Protein AF-A0A257JXT1-F1 (afdb_monomer)

Mean predicted aligned error: 10.23 Å

Foldseek 3Di:
DVVVVVLVLLVVLPPPVDDDDPPPLPADDPVLLVVLLVLVVVLCPDPLNVVLVVLVVVLVQQQLDPDDDSLLSPLVSLLVVCVVCVVVGNDPDSVSNSVSSVVSNVSVVVSCVVSVSSVVSVVSHDPVSVCVSVVVDPPPDPPPD

Secondary structure (DSSP, 8-state):
-HHHHHHHHHHHHHGGGS--------PPPHHHHHHHHHHHHHHHHSHHHHHHHHHHHHHHHHHT-SS--GGGSSHHHHHHHHHHHGGGSS-S-HHHHHHHHHHHHHHHHHHHHHTHHHHHHHHHS-HHHHHHHHHSS--------

Nearest PDB structures (foldseek):
  7o3x-assembly1_E  TM=2.303E-01  e=1.070E+00  Synechocystis sp. PCC 6803 substr. Kazusa
  8fih-assembly1_C  TM=3.559E-01  e=3.414E+00  synthetic construct

Structure (mmCIF, N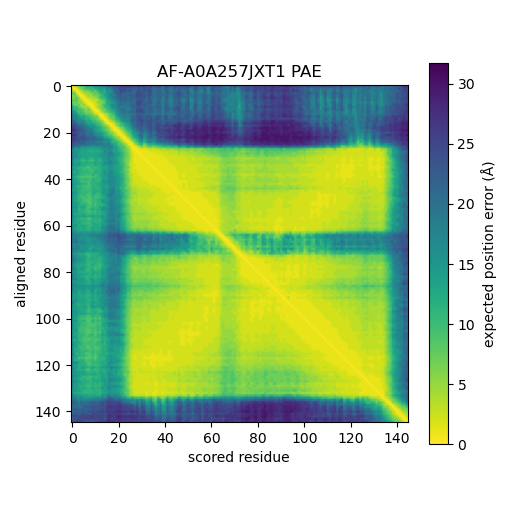/CA/C/O backbone):
data_AF-A0A257JXT1-F1
#
_entry.id   AF-A0A257JXT1-F1
#
loop_
_atom_site.group_PDB
_atom_site.id
_atom_site.type_symbol
_atom_site.label_atom_id
_atom_site.label_alt_id
_atom_site.label_comp_id
_atom_site.label_asym_id
_atom_site.label_entity_id
_atom_site.label_seq_id
_atom_site.pdbx_PDB_ins_code
_atom_site.Cartn_x
_atom_site.Cartn_y
_atom_site.Cartn_z
_atom_site.occupancy
_atom_site.B_iso_or_equiv
_atom_site.auth_seq_id
_atom_site.auth_comp_id
_atom_site.auth_asym_id
_atom_site.auth_atom_id
_atom_site.pdbx_PDB_model_num
ATOM 1 N N . MET A 1 1 ? -6.592 12.986 0.127 1.00 35.59 1 MET A N 1
ATOM 2 C CA . MET A 1 1 ? -7.251 11.943 -0.698 1.00 35.59 1 MET A CA 1
ATOM 3 C C . MET A 1 1 ? -6.285 10.981 -1.404 1.00 35.59 1 MET A C 1
ATOM 5 O O . MET A 1 1 ? -6.548 9.790 -1.364 1.00 35.59 1 MET A O 1
ATOM 9 N N . ARG A 1 2 ? -5.152 11.411 -1.991 1.00 27.39 2 ARG A N 1
ATOM 10 C CA . ARG A 1 2 ? -4.263 10.518 -2.783 1.00 27.39 2 ARG A CA 1
ATOM 11 C C . ARG A 1 2 ? -3.594 9.347 -2.031 1.00 27.39 2 ARG A C 1
ATOM 13 O O . ARG A 1 2 ? -3.397 8.301 -2.633 1.00 27.39 2 ARG A O 1
ATOM 20 N N . ARG A 1 3 ? -3.298 9.472 -0.729 1.00 33.19 3 ARG A N 1
ATOM 21 C CA . ARG A 1 3 ? -2.721 8.374 0.089 1.00 33.19 3 ARG A CA 1
ATOM 22 C C . ARG A 1 3 ? -3.720 7.247 0.395 1.00 33.19 3 ARG A C 1
ATOM 24 O O . ARG A 1 3 ? -3.324 6.102 0.561 1.00 33.19 3 ARG A O 1
ATOM 31 N N . PHE A 1 4 ? -5.012 7.575 0.400 1.00 37.62 4 PHE A N 1
ATOM 32 C CA . PHE A 1 4 ? -6.101 6.646 0.707 1.00 37.62 4 PHE A CA 1
ATOM 33 C C . PHE A 1 4 ? -6.284 5.603 -0.403 1.00 37.62 4 PHE A C 1
ATOM 35 O O . PHE A 1 4 ? -6.482 4.429 -0.127 1.00 37.62 4 PHE A O 1
ATOM 42 N N . ILE A 1 5 ? -6.132 6.029 -1.661 1.00 37.47 5 ILE A N 1
ATOM 43 C CA . ILE A 1 5 ? -6.331 5.193 -2.853 1.00 37.47 5 ILE A CA 1
ATOM 44 C C . ILE A 1 5 ? -5.215 4.145 -2.994 1.00 37.47 5 ILE A C 1
ATOM 46 O O . ILE A 1 5 ? -5.494 2.998 -3.317 1.00 37.47 5 ILE A O 1
ATOM 50 N N . LEU A 1 6 ? -3.965 4.495 -2.671 1.00 38.25 6 LEU A N 1
ATOM 51 C CA . LEU A 1 6 ? -2.843 3.543 -2.658 1.00 38.25 6 LEU A CA 1
ATOM 52 C C . LEU A 1 6 ? -2.977 2.486 -1.556 1.00 38.25 6 LEU A C 1
ATOM 54 O O . LEU A 1 6 ? -2.605 1.336 -1.767 1.00 38.25 6 LEU A O 1
ATOM 58 N N . PHE A 1 7 ? -3.513 2.863 -0.392 1.00 46.38 7 PHE A N 1
ATOM 59 C CA . PHE A 1 7 ? -3.786 1.916 0.686 1.00 46.38 7 PHE A CA 1
ATOM 60 C C . PHE A 1 7 ? -4.929 0.971 0.293 1.00 46.38 7 PHE A C 1
ATOM 62 O O . PHE A 1 7 ? -4.757 -0.237 0.376 1.00 46.38 7 PHE A O 1
ATOM 69 N N . PHE A 1 8 ? -6.038 1.503 -0.241 1.00 43.62 8 PHE A N 1
ATOM 70 C CA . PHE A 1 8 ? -7.223 0.736 -0.654 1.00 43.62 8 PHE A CA 1
ATOM 71 C C . PHE A 1 8 ? -6.984 -0.212 -1.842 1.00 43.62 8 PHE A C 1
ATOM 73 O O . PHE A 1 8 ? -7.518 -1.323 -1.850 1.00 43.62 8 PHE A O 1
ATOM 80 N N . LEU A 1 9 ? -6.189 0.204 -2.838 1.00 41.31 9 LEU A N 1
ATOM 81 C CA . LEU A 1 9 ? -5.886 -0.615 -4.020 1.00 41.31 9 LEU A CA 1
ATOM 82 C C . LEU A 1 9 ? -4.926 -1.768 -3.697 1.00 41.31 9 LEU A C 1
ATOM 84 O O . LEU A 1 9 ? -5.100 -2.861 -4.223 1.00 41.31 9 LEU A O 1
ATOM 88 N N . LEU A 1 10 ? -3.966 -1.571 -2.787 1.00 43.00 10 LEU A N 1
ATOM 89 C CA . LEU A 1 10 ? -3.093 -2.657 -2.321 1.00 43.00 10 LEU A CA 1
ATOM 90 C C . LEU A 1 10 ? -3.790 -3.574 -1.297 1.00 43.00 10 LEU A C 1
ATOM 92 O O . LEU A 1 10 ? -3.429 -4.743 -1.193 1.00 43.00 10 LEU A O 1
ATOM 96 N N . PHE A 1 11 ? -4.807 -3.078 -0.580 1.00 44.56 11 PHE A N 1
ATOM 97 C CA . PHE A 1 11 ? -5.585 -3.873 0.377 1.00 44.56 11 PHE A CA 1
ATOM 98 C C . PHE A 1 11 ? -6.525 -4.878 -0.295 1.00 44.56 11 PHE A C 1
ATOM 100 O O . PHE A 1 11 ? -6.526 -6.057 0.055 1.00 44.56 11 PHE A O 1
ATOM 107 N N . ASN A 1 12 ? -7.298 -4.441 -1.295 1.00 39.91 12 ASN A N 1
ATOM 108 C CA . ASN A 1 12 ? -8.283 -5.315 -1.946 1.00 39.91 12 ASN A CA 1
ATOM 109 C C . ASN A 1 12 ? -7.638 -6.469 -2.735 1.00 39.91 12 ASN A C 1
ATOM 111 O O . ASN A 1 12 ? -8.247 -7.523 -2.891 1.00 39.91 12 ASN A O 1
ATOM 115 N N . GLY A 1 13 ? -6.395 -6.309 -3.198 1.00 40.31 13 GLY A N 1
ATOM 116 C CA . GLY A 1 13 ? -5.678 -7.362 -3.921 1.00 40.31 13 GLY A CA 1
ATOM 117 C C . GLY A 1 13 ? -5.090 -8.478 -3.050 1.00 40.31 13 GLY A C 1
ATOM 118 O O . GLY A 1 13 ? -4.825 -9.559 -3.561 1.00 40.31 13 GLY A O 1
ATOM 119 N N . ILE A 1 14 ? -4.862 -8.237 -1.752 1.00 42.25 14 ILE A N 1
ATOM 120 C CA . ILE A 1 14 ? -4.216 -9.212 -0.848 1.00 42.25 14 ILE A CA 1
ATOM 121 C C . ILE A 1 14 ? -5.246 -9.905 0.061 1.00 42.25 14 ILE A C 1
ATOM 123 O O . ILE A 1 14 ? -5.060 -11.063 0.425 1.00 42.25 14 ILE A O 1
ATOM 127 N N . VAL A 1 15 ? -6.359 -9.241 0.389 1.00 41.41 15 VAL A N 1
ATOM 128 C CA . VAL A 1 15 ? -7.409 -9.790 1.274 1.00 41.41 15 VAL A CA 1
ATOM 129 C C . VAL A 1 15 ? -8.387 -10.728 0.532 1.00 41.41 15 VAL A C 1
ATOM 131 O O . VAL A 1 15 ? -9.165 -11.441 1.156 1.00 41.41 15 VAL A O 1
ATOM 134 N N . THR A 1 16 ? -8.322 -10.815 -0.799 1.00 37.38 16 THR A N 1
ATOM 135 C CA . THR A 1 16 ? -9.309 -11.526 -1.639 1.00 37.38 16 THR A CA 1
ATOM 136 C C . THR A 1 16 ? -9.176 -13.053 -1.714 1.00 37.38 16 THR A C 1
ATOM 138 O O . THR A 1 16 ? -10.015 -13.686 -2.346 1.00 37.38 16 THR A O 1
ATOM 141 N N . ASN A 1 17 ? -8.203 -13.678 -1.039 1.00 34.91 17 ASN A N 1
ATOM 142 C CA . ASN A 1 17 ? -8.114 -15.150 -0.967 1.00 34.91 17 ASN A CA 1
ATOM 143 C C . ASN A 1 17 ? -8.823 -15.776 0.248 1.00 34.91 17 ASN A C 1
ATOM 145 O O . ASN A 1 17 ? -8.797 -16.995 0.407 1.00 34.91 17 ASN A O 1
ATOM 149 N N . ALA A 1 18 ? -9.484 -14.980 1.090 1.00 37.97 18 ALA A N 1
ATOM 150 C CA . ALA A 1 18 ? -10.404 -15.498 2.095 1.00 37.97 18 ALA A CA 1
ATOM 151 C C . ALA A 1 18 ? -11.836 -15.321 1.580 1.00 37.97 18 ALA A C 1
ATOM 153 O O . ALA A 1 18 ? -12.363 -14.211 1.540 1.00 37.97 18 ALA A O 1
ATOM 154 N N . GLN A 1 19 ? -12.447 -16.422 1.143 1.00 33.53 19 GLN A N 1
ATOM 155 C CA . GLN A 1 19 ? -13.872 -16.498 0.829 1.00 33.53 19 GLN A CA 1
ATOM 156 C C . GLN A 1 19 ? -14.671 -15.830 1.966 1.00 33.53 19 GLN A C 1
ATOM 158 O O . GLN A 1 19 ? -14.492 -16.226 3.121 1.00 33.53 19 GLN A O 1
ATOM 163 N N . PRO A 1 20 ? -15.524 -14.827 1.694 1.00 38.94 20 PRO A N 1
ATOM 164 C CA . PRO A 1 20 ? -16.306 -14.200 2.744 1.00 38.94 20 PRO A CA 1
ATOM 165 C C . PRO A 1 20 ? -17.353 -15.209 3.214 1.00 38.94 20 PRO A C 1
ATOM 167 O O . PRO A 1 20 ? -18.362 -15.441 2.549 1.00 38.94 20 PRO A O 1
ATOM 170 N N . THR A 1 21 ? -17.123 -15.839 4.364 1.00 42.28 21 THR A N 1
ATOM 171 C CA . THR A 1 21 ? -18.240 -16.355 5.154 1.00 42.28 21 THR A CA 1
ATOM 172 C C . THR A 1 21 ? -19.154 -15.171 5.469 1.00 42.28 21 THR A C 1
ATOM 174 O O . THR A 1 21 ? -18.636 -14.112 5.830 1.00 42.28 21 THR A O 1
ATOM 177 N N . PRO A 1 22 ? -20.486 -15.305 5.345 1.00 38.81 22 PRO A N 1
ATOM 178 C CA . PRO A 1 22 ? -21.429 -14.253 5.695 1.00 38.81 22 PRO A CA 1
ATOM 179 C C . PRO A 1 22 ? -21.496 -14.139 7.223 1.00 38.81 22 PRO A C 1
ATOM 181 O O . PRO A 1 22 ? -22.475 -14.507 7.859 1.00 38.81 22 PRO A O 1
ATOM 184 N N . GLN A 1 23 ? -20.410 -13.682 7.836 1.00 42.69 23 GLN A N 1
ATOM 185 C CA . GLN A 1 23 ? -20.466 -13.051 9.137 1.00 42.69 23 GLN A CA 1
ATOM 186 C C . GLN A 1 23 ? -20.941 -11.641 8.845 1.00 42.69 23 GLN A C 1
ATOM 188 O O . GLN A 1 23 ? -20.208 -10.851 8.252 1.00 42.69 23 GLN A O 1
ATOM 193 N N . GLU A 1 24 ? -22.203 -11.371 9.180 1.00 42.50 24 GLU A N 1
ATOM 194 C CA . GLU A 1 24 ? -22.715 -10.014 9.329 1.00 42.50 24 GLU A CA 1
ATOM 195 C C . GLU A 1 24 ? -21.605 -9.191 9.979 1.00 42.50 24 GLU A C 1
ATOM 197 O O . GLU A 1 24 ? -21.194 -9.489 11.102 1.00 42.50 24 GLU A O 1
ATOM 202 N N . ALA A 1 25 ? -21.029 -8.252 9.225 1.00 47.50 25 ALA A N 1
ATOM 203 C CA . ALA A 1 25 ? -19.966 -7.397 9.713 1.00 47.50 25 ALA A CA 1
ATOM 204 C C . ALA A 1 25 ? -20.538 -6.620 10.900 1.00 47.50 25 ALA A C 1
ATOM 206 O O . ALA A 1 25 ? -21.226 -5.614 10.727 1.00 47.50 25 ALA A O 1
ATOM 207 N N . GLN A 1 26 ? -20.339 -7.143 12.109 1.00 57.28 26 GLN A N 1
ATOM 208 C CA . GLN A 1 26 ? -20.697 -6.448 13.327 1.00 57.28 26 GLN A CA 1
ATOM 209 C C . GLN A 1 26 ? -19.813 -5.214 13.351 1.00 57.28 26 GLN A C 1
ATOM 211 O O . GLN A 1 26 ? -18.592 -5.310 13.489 1.00 57.28 26 GLN A O 1
ATOM 216 N N . ALA A 1 27 ? -20.445 -4.065 13.112 1.00 73.94 27 ALA A N 1
ATOM 217 C CA . ALA A 1 27 ? -19.790 -2.777 13.176 1.00 73.94 27 ALA A CA 1
ATOM 218 C C . ALA A 1 27 ? -18.982 -2.708 14.475 1.00 73.94 27 ALA A C 1
ATOM 220 O O . ALA A 1 27 ? -19.486 -3.071 15.538 1.00 73.94 27 ALA A O 1
ATOM 221 N N . LEU A 1 28 ? -17.735 -2.246 14.370 1.00 84.12 28 LEU A N 1
ATOM 222 C CA . LEU A 1 28 ? -16.848 -2.128 15.523 1.00 84.12 28 LEU A CA 1
ATOM 223 C C . LEU A 1 28 ? -17.543 -1.369 16.660 1.00 84.12 28 LEU A C 1
ATOM 225 O O . LEU A 1 28 ? 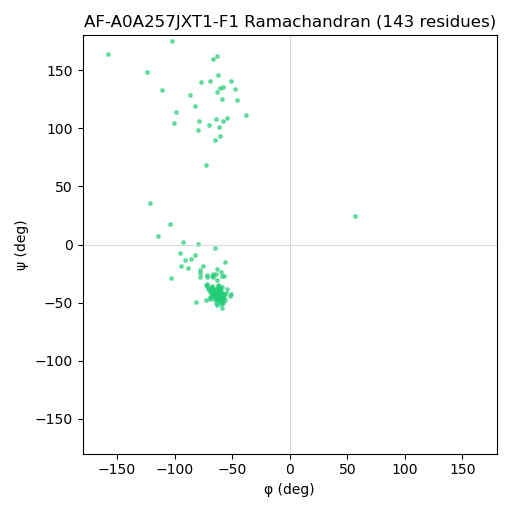-18.226 -0.367 16.432 1.00 84.12 28 LEU A O 1
ATOM 229 N N . THR A 1 29 ? -17.327 -1.807 17.891 1.00 92.00 29 THR A N 1
ATOM 230 C CA . THR A 1 29 ? -17.703 -1.042 19.080 1.00 92.00 29 THR A CA 1
ATOM 231 C C . THR A 1 29 ? -16.922 0.274 19.145 1.00 92.00 29 THR A C 1
ATOM 233 O O . THR A 1 29 ? -15.869 0.432 18.524 1.00 92.00 29 THR A O 1
ATOM 236 N N . THR A 1 30 ? -17.391 1.236 19.945 1.00 88.88 30 THR A N 1
ATOM 237 C CA . THR A 1 30 ? -16.666 2.503 20.159 1.00 88.88 30 THR A CA 1
ATOM 238 C C . THR A 1 30 ? -15.235 2.268 20.654 1.00 88.88 30 THR A C 1
ATOM 240 O O . THR A 1 30 ? -14.305 2.897 20.156 1.00 88.88 30 THR A O 1
ATOM 243 N N . ALA A 1 31 ? -15.046 1.313 21.571 1.00 92.69 31 ALA A N 1
ATOM 244 C CA . ALA A 1 31 ? -13.727 0.954 22.087 1.00 92.69 31 ALA A CA 1
ATOM 245 C C . ALA A 1 31 ? -12.810 0.383 20.991 1.00 92.69 31 ALA A C 1
ATOM 247 O O . ALA A 1 31 ? -11.638 0.744 20.918 1.00 92.69 31 ALA A O 1
ATOM 248 N N . GLU A 1 32 ? -13.341 -0.459 20.101 1.00 93.06 32 GLU A N 1
ATOM 249 C CA . GLU A 1 32 ? -12.591 -0.990 18.958 1.00 93.06 32 GLU A CA 1
ATOM 250 C C . GLU A 1 32 ? -12.246 0.093 17.930 1.00 93.06 32 GLU A C 1
ATOM 252 O O . GLU A 1 32 ? -11.146 0.084 17.380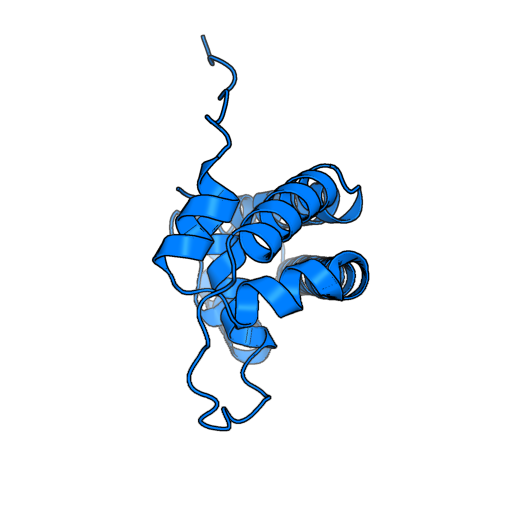 1.00 93.06 32 GLU A O 1
ATOM 257 N N . VAL A 1 33 ? -13.138 1.061 17.697 1.00 90.12 33 VAL A N 1
ATOM 258 C CA . VAL A 1 33 ? -12.851 2.223 16.841 1.00 90.12 33 VAL A CA 1
ATOM 259 C C . VAL A 1 33 ? -11.724 3.073 17.433 1.00 90.12 33 VAL A C 1
ATOM 261 O O . VAL A 1 33 ? -10.823 3.496 16.702 1.00 90.12 33 VAL A O 1
ATOM 264 N N . ASP A 1 34 ? -11.733 3.320 18.742 1.00 90.94 34 ASP A N 1
ATOM 265 C CA . ASP A 1 34 ? -10.673 4.086 19.401 1.00 90.94 34 ASP A CA 1
ATOM 266 C C . ASP A 1 34 ? -9.343 3.316 19.417 1.00 90.94 34 ASP A C 1
ATOM 268 O O . ASP A 1 34 ? -8.300 3.893 19.093 1.00 90.94 34 ASP A O 1
ATOM 272 N N . ARG A 1 35 ? -9.375 1.998 19.654 1.00 93.31 35 ARG A N 1
ATOM 273 C CA . ARG A 1 35 ? -8.196 1.126 19.538 1.00 93.31 35 ARG A CA 1
ATOM 274 C C . ARG A 1 35 ? -7.627 1.125 18.120 1.00 93.31 35 ARG A C 1
ATOM 276 O O . ARG A 1 35 ? -6.428 1.335 17.947 1.00 93.31 35 ARG A O 1
ATOM 283 N N . ALA A 1 36 ? -8.470 0.964 17.101 1.00 90.19 36 ALA A N 1
ATOM 284 C CA . ALA A 1 36 ? -8.054 1.022 15.702 1.00 90.19 36 ALA A CA 1
ATOM 285 C C . ALA A 1 36 ? -7.474 2.399 15.333 1.00 90.19 36 ALA A C 1
ATOM 287 O O . ALA A 1 36 ? -6.508 2.478 14.578 1.00 90.19 36 ALA A O 1
ATOM 288 N N . THR A 1 37 ? -8.012 3.485 15.897 1.00 89.94 37 THR A N 1
ATOM 289 C CA . THR A 1 37 ? -7.483 4.848 15.710 1.00 89.94 37 THR A CA 1
ATOM 290 C C . THR A 1 37 ? -6.078 4.998 16.304 1.00 89.94 37 THR A C 1
ATOM 292 O O . THR A 1 37 ? -5.199 5.604 15.679 1.00 89.94 37 THR A O 1
ATOM 295 N N . GLN A 1 38 ? -5.846 4.445 17.498 1.00 92.56 38 GLN A N 1
ATOM 296 C CA . GLN A 1 38 ? -4.524 4.431 18.124 1.00 92.56 38 GLN A CA 1
ATOM 297 C C . GLN A 1 38 ? -3.533 3.620 17.283 1.00 92.56 38 GLN A C 1
ATOM 299 O O . GLN A 1 38 ? -2.491 4.145 16.892 1.00 92.56 38 GLN A O 1
ATOM 304 N N . LEU A 1 39 ? -3.893 2.382 16.939 1.00 90.88 39 LEU A N 1
ATOM 305 C CA . LEU A 1 39 ? -3.058 1.494 16.132 1.00 90.88 39 LEU A CA 1
ATOM 306 C C . LEU A 1 39 ? -2.738 2.089 14.758 1.00 90.88 39 LEU A C 1
ATOM 308 O O . LEU A 1 39 ? -1.619 1.962 14.278 1.00 90.88 39 LEU A O 1
ATOM 312 N N . TYR A 1 40 ? -3.680 2.802 14.138 1.00 89.25 40 TYR A N 1
ATOM 313 C CA . TYR A 1 40 ? -3.416 3.523 12.895 1.00 89.25 40 TYR A CA 1
ATOM 314 C C . TYR A 1 40 ? -2.340 4.603 13.073 1.00 89.25 40 TYR A C 1
ATOM 316 O O . TYR A 1 40 ? -1.492 4.796 12.203 1.00 89.25 40 TYR A O 1
ATOM 324 N N . SER A 1 41 ? -2.343 5.312 14.205 1.00 87.81 41 SER A N 1
ATOM 325 C CA . SER A 1 41 ? -1.316 6.316 14.495 1.00 87.81 41 SER A CA 1
ATOM 326 C C . SER A 1 41 ? 0.066 5.703 14.704 1.00 87.81 41 SER A C 1
ATOM 328 O O . SER A 1 41 ? 1.040 6.294 14.239 1.00 87.81 41 SER A O 1
ATOM 330 N N . GLU A 1 42 ? 0.136 4.544 15.359 1.00 90.50 42 GLU A N 1
ATOM 331 C CA . GLU A 1 42 ? 1.365 3.759 15.543 1.00 90.50 42 GLU A CA 1
ATOM 332 C C . GLU A 1 42 ? 1.864 3.186 14.206 1.00 90.50 42 GLU A C 1
ATOM 334 O O . GLU A 1 42 ? 3.045 3.299 13.872 1.00 90.50 42 GLU A O 1
ATOM 339 N N . LEU A 1 43 ? 0.952 2.673 13.375 1.00 89.44 43 LEU A N 1
ATOM 340 C CA . LEU A 1 43 ? 1.254 2.205 12.026 1.00 89.44 43 LEU A CA 1
ATOM 341 C C . LEU A 1 43 ? 1.911 3.317 11.204 1.00 89.44 43 LEU A C 1
ATOM 343 O O . LEU A 1 43 ? 2.956 3.092 10.599 1.00 89.44 43 LEU A O 1
ATOM 347 N N . LEU A 1 44 ? 1.344 4.528 11.213 1.00 85.94 44 LEU A N 1
ATOM 348 C CA . LEU A 1 44 ? 1.861 5.656 10.432 1.00 85.94 44 LEU A CA 1
ATOM 349 C C . LEU A 1 44 ? 3.233 6.152 10.911 1.00 85.94 44 LEU A C 1
ATOM 351 O O . LEU A 1 44 ? 3.979 6.726 10.116 1.00 85.94 44 LEU A O 1
ATOM 355 N N . SER A 1 45 ? 3.564 5.983 12.194 1.00 87.00 45 SER A N 1
ATOM 356 C CA . SER A 1 45 ? 4.886 6.337 12.723 1.00 87.00 45 SER A CA 1
ATOM 357 C C . SER A 1 45 ? 5.919 5.224 12.547 1.00 87.00 45 SER A C 1
ATOM 359 O O . SER A 1 45 ? 7.111 5.494 12.699 1.00 87.00 45 SER A O 1
ATOM 361 N N . SER A 1 46 ? 5.497 4.006 12.194 1.00 88.69 46 SER A N 1
ATOM 362 C CA . SER A 1 46 ? 6.406 2.884 11.969 1.00 88.69 46 SER A CA 1
ATOM 363 C C . SER A 1 46 ? 7.376 3.145 10.814 1.00 88.69 46 SER A C 1
ATOM 365 O O . SER A 1 46 ? 7.044 3.759 9.792 1.00 88.69 46 SER A O 1
ATOM 367 N N . ARG A 1 47 ? 8.593 2.613 10.955 1.00 93.69 47 ARG A N 1
ATOM 368 C CA . ARG A 1 47 ? 9.615 2.650 9.904 1.00 93.69 47 ARG A CA 1
ATOM 369 C C . ARG A 1 47 ? 9.114 1.989 8.617 1.00 93.69 47 ARG A C 1
ATOM 371 O O . ARG A 1 47 ? 9.265 2.564 7.543 1.00 93.69 47 ARG A O 1
ATOM 378 N N . THR A 1 48 ? 8.458 0.836 8.734 1.00 90.38 48 THR A N 1
ATOM 379 C CA . THR A 1 48 ? 7.902 0.089 7.600 1.00 90.38 48 THR A CA 1
ATOM 380 C C . THR A 1 48 ? 6.879 0.916 6.822 1.00 90.38 48 THR A C 1
ATOM 382 O O . THR A 1 48 ? 6.899 0.913 5.591 1.00 90.38 48 THR A O 1
ATOM 385 N N . SER A 1 49 ? 6.024 1.694 7.501 1.00 87.06 49 SER A N 1
ATOM 386 C CA . SER A 1 49 ? 5.078 2.589 6.819 1.00 87.06 49 SER A CA 1
ATOM 387 C C . SER A 1 49 ? 5.789 3.705 6.057 1.00 87.06 49 SER A C 1
ATOM 389 O O . SER A 1 49 ? 5.411 4.009 4.928 1.00 87.06 49 SER A O 1
ATOM 391 N N . GLN A 1 50 ? 6.832 4.303 6.637 1.00 88.19 50 GLN A N 1
ATOM 392 C CA . GLN A 1 50 ? 7.601 5.366 5.983 1.00 88.19 50 GLN A CA 1
ATOM 393 C C . GLN A 1 50 ? 8.361 4.849 4.753 1.00 88.19 50 GLN A C 1
ATOM 395 O O . GLN A 1 50 ? 8.360 5.494 3.702 1.00 88.19 50 GLN A O 1
ATOM 400 N N . GLU A 1 51 ? 8.975 3.668 4.857 1.00 90.94 51 GLU A N 1
ATOM 401 C CA . GLU A 1 51 ? 9.662 3.010 3.742 1.00 90.94 51 GLU A CA 1
ATOM 402 C C . GLU A 1 51 ? 8.675 2.624 2.632 1.00 90.94 51 GLU A C 1
ATOM 404 O O . GLU A 1 51 ? 8.926 2.908 1.457 1.00 90.94 51 GLU A O 1
ATOM 409 N N . LYS A 1 52 ? 7.509 2.070 2.993 1.00 85.88 52 LYS A N 1
ATOM 410 C CA . LYS A 1 52 ? 6.428 1.762 2.045 1.00 85.88 52 LYS A CA 1
ATOM 411 C C . LYS A 1 52 ? 5.938 3.016 1.319 1.00 85.88 52 LYS A C 1
ATOM 413 O O . LYS A 1 52 ? 5.736 2.976 0.102 1.00 85.88 52 LYS A O 1
ATOM 418 N N . ASP A 1 53 ? 5.740 4.119 2.037 1.00 82.56 53 ASP A N 1
ATOM 419 C CA . ASP A 1 53 ? 5.313 5.394 1.455 1.00 82.56 53 ASP A CA 1
ATOM 420 C C . ASP A 1 53 ? 6.363 5.943 0.487 1.00 82.56 53 ASP A C 1
ATOM 422 O O . ASP A 1 53 ? 6.014 6.366 -0.617 1.00 82.56 53 ASP A O 1
ATOM 426 N N . LYS A 1 54 ? 7.650 5.876 0.848 1.00 85.94 54 LYS A N 1
ATOM 427 C CA . LYS A 1 54 ? 8.753 6.267 -0.038 1.00 85.94 54 LYS A CA 1
ATOM 428 C C . LYS A 1 54 ? 8.766 5.426 -1.317 1.00 85.94 54 LYS A C 1
ATOM 430 O O . LYS A 1 54 ? 8.758 5.998 -2.405 1.00 85.94 54 LYS A O 1
ATOM 435 N N . ALA A 1 55 ? 8.716 4.098 -1.196 1.00 85.81 55 ALA A N 1
ATOM 436 C CA . ALA A 1 55 ? 8.688 3.188 -2.341 1.00 85.81 55 ALA A CA 1
ATOM 437 C C . ALA A 1 55 ? 7.451 3.422 -3.228 1.00 85.81 55 ALA A C 1
ATOM 439 O O . ALA A 1 55 ? 7.544 3.414 -4.453 1.00 85.81 55 ALA A O 1
ATOM 440 N N . GLY A 1 56 ? 6.289 3.683 -2.620 1.00 83.94 56 GLY A N 1
ATOM 441 C CA . GLY A 1 56 ? 5.052 3.972 -3.346 1.00 83.94 56 GLY A CA 1
ATOM 442 C C . GLY A 1 56 ? 5.112 5.299 -4.102 1.00 83.94 56 GLY A C 1
ATOM 443 O O . GLY A 1 56 ? 4.693 5.373 -5.255 1.00 83.94 56 GLY A O 1
ATOM 444 N N . MET A 1 57 ? 5.668 6.346 -3.485 1.00 83.44 57 MET A N 1
ATOM 445 C CA . MET A 1 57 ? 5.886 7.637 -4.148 1.00 83.44 57 MET A CA 1
ATOM 446 C C . MET A 1 57 ? 6.911 7.549 -5.270 1.00 83.44 57 MET A C 1
ATOM 448 O O . MET A 1 57 ? 6.703 8.165 -6.317 1.00 83.44 57 MET A O 1
ATOM 452 N N . GLU A 1 58 ? 7.979 6.772 -5.095 1.00 87.81 58 GLU A N 1
ATOM 453 C CA . GLU A 1 58 ? 8.925 6.516 -6.175 1.00 87.81 58 GLU A CA 1
ATOM 454 C C . GLU A 1 58 ? 8.228 5.812 -7.340 1.00 87.81 58 GLU A C 1
ATOM 456 O O . GLU A 1 58 ? 8.299 6.294 -8.469 1.00 87.81 58 GLU A O 1
ATOM 461 N N . LEU A 1 59 ? 7.467 4.751 -7.070 1.00 87.25 59 LEU A N 1
ATOM 462 C CA . LEU A 1 59 ? 6.739 4.011 -8.094 1.00 87.25 59 LEU A CA 1
ATOM 463 C C . LEU A 1 59 ? 5.737 4.900 -8.849 1.00 87.25 59 LEU A C 1
ATOM 465 O O . LEU A 1 59 ? 5.733 4.894 -10.078 1.00 87.25 59 LEU A O 1
ATOM 469 N N . LEU A 1 60 ? 4.963 5.744 -8.157 1.00 83.62 60 LEU A N 1
ATOM 470 C CA . LEU A 1 60 ? 4.082 6.723 -8.814 1.00 83.62 60 LEU A CA 1
ATOM 471 C C . LEU A 1 60 ? 4.849 7.746 -9.658 1.00 83.62 60 LEU A C 1
ATOM 473 O O . LEU A 1 60 ? 4.437 8.083 -10.769 1.00 83.62 60 LEU A O 1
ATOM 477 N N . THR A 1 61 ? 5.965 8.248 -9.135 1.00 86.06 61 THR A N 1
ATOM 478 C CA . THR A 1 61 ? 6.806 9.220 -9.840 1.00 86.06 61 THR A CA 1
ATOM 479 C C . THR A 1 61 ? 7.368 8.612 -11.120 1.00 86.06 61 THR A C 1
ATOM 481 O O . THR A 1 61 ? 7.394 9.272 -12.162 1.00 86.06 61 THR A O 1
ATOM 484 N N . ARG A 1 62 ? 7.788 7.344 -11.051 1.00 89.44 62 ARG A N 1
ATOM 485 C CA . ARG A 1 62 ? 8.333 6.586 -12.178 1.00 89.44 62 ARG A CA 1
ATOM 486 C C . ARG A 1 62 ? 7.268 6.204 -13.192 1.00 89.44 62 ARG A C 1
ATOM 488 O O . ARG A 1 62 ? 7.531 6.283 -14.386 1.00 89.44 62 ARG A O 1
ATOM 495 N N . LEU A 1 63 ? 6.055 5.889 -12.746 1.00 86.56 63 LEU A N 1
ATOM 496 C CA . LEU A 1 63 ? 4.922 5.664 -13.638 1.00 86.56 63 LEU A CA 1
ATOM 497 C C . LEU A 1 63 ? 4.609 6.885 -14.502 1.00 86.56 63 LEU A C 1
ATOM 499 O O . LEU A 1 63 ? 4.099 6.711 -15.601 1.00 86.56 63 LEU A O 1
ATOM 503 N N . ASN A 1 64 ? 4.930 8.101 -14.039 1.00 81.12 64 ASN A N 1
ATOM 504 C CA . ASN A 1 64 ? 4.688 9.349 -14.770 1.00 81.12 64 ASN A CA 1
ATOM 505 C C . ASN A 1 64 ? 3.205 9.557 -15.150 1.00 81.12 64 ASN A C 1
ATOM 507 O O . ASN A 1 64 ? 2.878 10.277 -16.092 1.00 81.12 64 ASN A O 1
ATOM 511 N N . ARG A 1 65 ? 2.283 8.931 -14.408 1.00 68.38 65 ARG A N 1
ATOM 512 C CA . ARG A 1 65 ? 0.834 9.035 -14.617 1.00 68.38 65 ARG A CA 1
ATOM 513 C C . ARG A 1 65 ? 0.149 9.511 -13.343 1.00 68.38 65 ARG A C 1
ATOM 515 O O . ARG A 1 65 ? 0.600 9.239 -12.234 1.00 68.38 65 ARG A O 1
ATOM 522 N N . LYS A 1 66 ? -0.954 10.247 -13.521 1.00 59.09 66 LYS A N 1
ATOM 523 C CA . LYS A 1 66 ? -1.828 10.678 -12.417 1.00 59.09 66 LYS A CA 1
ATOM 524 C C . LYS A 1 66 ? -2.703 9.534 -11.892 1.00 59.09 66 LYS A C 1
ATOM 526 O O . LYS A 1 66 ? -3.162 9.624 -10.755 1.00 59.09 66 LYS A O 1
ATOM 531 N N . ASP A 1 67 ? -2.852 8.477 -12.691 1.00 57.84 67 ASP A N 1
ATOM 532 C CA . ASP A 1 67 ? -3.679 7.315 -12.395 1.00 57.84 67 ASP A CA 1
ATOM 533 C C . ASP A 1 67 ? -2.802 6.093 -12.140 1.00 57.84 67 ASP A C 1
ATOM 535 O O . ASP A 1 67 ? -1.851 5.805 -12.872 1.00 57.84 67 ASP A O 1
ATOM 539 N N . VAL A 1 68 ? -3.137 5.392 -11.066 1.00 56.28 68 VAL A N 1
ATOM 540 C CA . VAL A 1 68 ? -2.468 4.177 -10.619 1.00 56.28 68 VAL A CA 1
ATOM 541 C C . VAL A 1 68 ? -3.031 3.004 -11.430 1.00 56.28 68 VAL A C 1
ATOM 543 O O . VAL A 1 68 ? -4.240 2.778 -11.356 1.00 56.28 68 VAL A O 1
ATOM 546 N N . PRO A 1 69 ? -2.221 2.259 -12.206 1.00 60.91 69 PRO A N 1
ATOM 547 C CA . PRO A 1 69 ? -2.721 1.102 -12.942 1.00 60.91 69 PRO A CA 1
ATOM 548 C C . PRO A 1 69 ? -3.298 0.057 -11.978 1.00 60.91 69 PRO A C 1
ATOM 550 O O . PRO A 1 69 ? -2.648 -0.300 -10.994 1.00 60.91 69 PRO A O 1
ATOM 553 N N . THR A 1 70 ? -4.476 -0.493 -12.288 1.00 58.72 70 THR A N 1
ATOM 554 C CA . THR A 1 70 ? -5.022 -1.683 -11.598 1.00 58.72 70 THR A CA 1
ATOM 555 C C . THR A 1 70 ? -4.062 -2.874 -11.683 1.00 58.72 70 THR A C 1
ATOM 557 O O . THR A 1 70 ? -3.990 -3.683 -10.760 1.00 58.72 70 THR A O 1
ATOM 560 N N . ALA A 1 71 ? -3.245 -2.900 -12.742 1.00 58.31 71 ALA A N 1
ATOM 561 C CA . ALA A 1 71 ? -2.181 -3.863 -12.993 1.00 58.31 71 ALA A CA 1
ATOM 562 C C . ALA A 1 71 ? -1.131 -3.961 -11.871 1.00 58.31 71 ALA A C 1
ATOM 564 O O . ALA A 1 71 ? -0.397 -4.932 -11.839 1.00 58.31 71 ALA A O 1
ATOM 565 N N . LEU A 1 72 ? -1.044 -3.022 -10.917 1.00 65.69 72 LEU A N 1
ATOM 566 C CA . LEU A 1 72 ? -0.073 -3.123 -9.812 1.00 65.69 72 LEU A CA 1
ATOM 567 C C . LEU A 1 72 ? -0.229 -4.374 -8.945 1.00 65.69 72 LEU A C 1
ATOM 569 O O . LEU A 1 72 ? 0.728 -4.787 -8.286 1.00 65.69 72 LEU A O 1
ATOM 573 N N . ILE A 1 73 ? -1.421 -4.964 -8.927 1.00 66.62 73 ILE A N 1
ATOM 574 C CA . ILE A 1 73 ? -1.724 -6.119 -8.087 1.00 66.62 73 ILE A CA 1
ATOM 575 C C . ILE A 1 73 ? -1.221 -7.403 -8.757 1.00 66.62 73 ILE A C 1
ATOM 577 O O . ILE A 1 73 ? -0.489 -8.170 -8.131 1.00 66.62 73 ILE A O 1
ATOM 581 N N . ASN A 1 74 ? -1.543 -7.612 -10.034 1.00 81.81 74 ASN A N 1
ATOM 582 C CA . ASN A 1 74 ? -1.172 -8.814 -10.777 1.00 81.81 74 ASN A CA 1
ATOM 583 C C . ASN A 1 74 ? 0.221 -8.667 -11.410 1.00 81.81 74 ASN A C 1
ATOM 585 O O . ASN A 1 74 ? 0.509 -7.692 -12.093 1.00 81.81 74 ASN A O 1
ATOM 589 N N . GLU A 1 75 ? 1.099 -9.642 -11.180 1.00 85.00 75 GLU A N 1
ATOM 590 C CA . GLU A 1 75 ? 2.483 -9.581 -11.660 1.00 85.00 75 GLU A CA 1
ATOM 591 C C . GLU A 1 75 ? 2.605 -9.621 -13.176 1.00 85.00 75 GLU A C 1
ATOM 593 O O . GLU 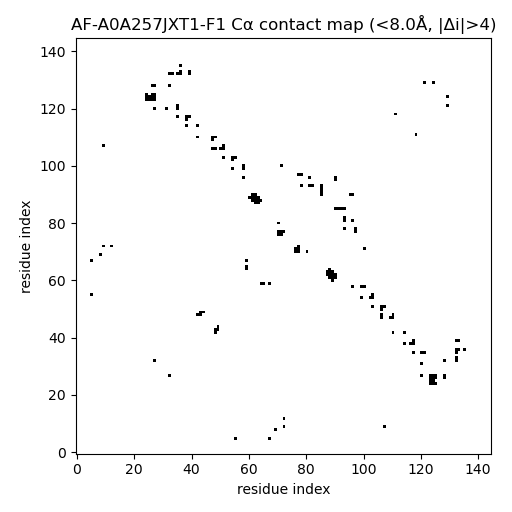A 1 75 ? 3.343 -8.817 -13.740 1.00 85.00 75 GLU A O 1
ATOM 598 N N . GLN A 1 76 ? 1.837 -10.490 -13.828 1.00 87.88 76 GLN A N 1
ATOM 599 C CA . GLN A 1 76 ? 1.856 -10.605 -15.277 1.00 87.88 76 GLN A CA 1
ATOM 600 C C . GLN A 1 76 ? 1.259 -9.360 -15.935 1.00 87.88 76 GLN A C 1
ATOM 602 O O . GLN A 1 76 ? 1.847 -8.807 -16.859 1.00 87.88 76 GLN A O 1
ATOM 607 N N . GLU A 1 77 ? 0.120 -8.872 -15.433 1.00 87.31 77 GLU A N 1
ATOM 608 C CA . GLU A 1 77 ? -0.503 -7.659 -15.976 1.00 87.31 77 GLU A CA 1
ATOM 609 C C . GLU A 1 77 ? 0.384 -6.429 -15.775 1.00 87.31 77 GLU A C 1
ATOM 611 O O . GLU A 1 77 ? 0.468 -5.584 -16.668 1.00 87.31 77 GLU A O 1
ATOM 616 N N . TRP A 1 78 ? 1.060 -6.323 -14.624 1.00 87.75 78 TRP A N 1
ATOM 617 C CA . TRP A 1 78 ? 2.057 -5.285 -14.377 1.00 87.75 78 TRP A CA 1
ATOM 618 C C . TRP A 1 78 ? 3.182 -5.351 -15.404 1.00 87.75 78 TRP A C 1
ATOM 620 O O . TRP A 1 78 ? 3.456 -4.351 -16.070 1.00 87.75 78 TRP A O 1
ATOM 630 N N . HIS A 1 79 ? 3.803 -6.523 -15.543 1.00 91.12 79 HIS A N 1
ATOM 631 C CA . HIS A 1 79 ? 4.935 -6.732 -16.434 1.00 91.12 79 HIS A CA 1
ATOM 632 C C . HIS A 1 79 ? 4.565 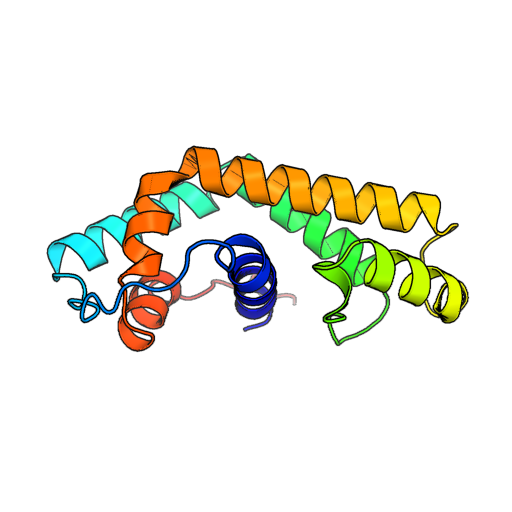-6.389 -17.883 1.00 91.12 79 HIS A C 1
ATOM 634 O O . HIS A 1 79 ? 5.227 -5.568 -18.523 1.00 91.12 79 HIS A O 1
ATOM 640 N N . ASP A 1 80 ? 3.445 -6.928 -18.374 1.00 91.06 80 ASP A N 1
ATOM 641 C CA . ASP A 1 80 ? 2.938 -6.674 -19.723 1.00 91.06 80 ASP A CA 1
ATOM 642 C C . ASP A 1 80 ? 2.609 -5.195 -19.940 1.00 91.06 80 ASP A C 1
ATOM 644 O O . ASP A 1 80 ? 2.875 -4.632 -21.008 1.00 91.06 80 ASP A O 1
ATOM 648 N N . TRP A 1 81 ? 2.015 -4.544 -18.935 1.00 90.25 81 TRP A N 1
ATOM 649 C CA . TRP A 1 81 ? 1.693 -3.127 -19.009 1.00 90.25 81 TRP A CA 1
ATOM 650 C C . TRP A 1 81 ? 2.962 -2.275 -19.077 1.00 90.25 81 TRP A C 1
ATOM 652 O O . TRP A 1 81 ? 3.048 -1.410 -19.951 1.00 90.25 81 TRP A O 1
ATOM 662 N N . VAL A 1 82 ? 3.958 -2.522 -18.220 1.00 90.94 82 VAL A N 1
ATOM 663 C CA . VAL A 1 82 ? 5.225 -1.776 -18.248 1.00 90.94 82 VAL A CA 1
ATOM 664 C C . VAL A 1 82 ? 5.950 -2.017 -19.567 1.00 90.94 82 VAL A C 1
ATOM 666 O O . VAL A 1 82 ? 6.391 -1.052 -20.184 1.00 90.94 82 VAL A O 1
ATOM 669 N N . ALA A 1 83 ? 6.017 -3.260 -20.051 1.00 93.25 83 ALA A N 1
ATOM 670 C CA . ALA A 1 83 ? 6.651 -3.586 -21.326 1.00 93.25 83 ALA A CA 1
ATOM 671 C C . ALA A 1 83 ? 6.030 -2.801 -22.495 1.00 93.25 83 ALA A C 1
ATOM 673 O O . ALA A 1 83 ? 6.749 -2.229 -23.314 1.00 93.25 83 ALA A O 1
ATOM 674 N N . LYS A 1 84 ? 4.695 -2.692 -22.530 1.00 91.88 84 LYS A N 1
ATOM 675 C CA . LYS A 1 84 ? 3.964 -1.922 -23.552 1.00 91.88 84 LYS A CA 1
ATOM 676 C C . LYS A 1 84 ? 4.112 -0.408 -23.404 1.00 91.88 84 LYS A C 1
ATOM 678 O O . LYS A 1 84 ? 3.993 0.303 -24.395 1.00 91.88 84 LYS A O 1
ATOM 683 N N . ASN A 1 85 ? 4.332 0.094 -22.189 1.00 90.75 85 ASN A N 1
ATOM 684 C CA . ASN A 1 85 ? 4.276 1.525 -21.880 1.00 90.75 85 ASN A CA 1
ATOM 685 C C . ASN A 1 85 ? 5.626 2.119 -21.463 1.00 90.75 85 ASN A C 1
ATOM 687 O O . ASN A 1 85 ? 5.657 3.288 -21.083 1.00 90.75 85 ASN A O 1
ATOM 691 N N . LEU A 1 86 ? 6.732 1.369 -21.546 1.00 91.75 86 LEU A N 1
ATOM 692 C CA . LEU A 1 86 ? 8.036 1.756 -20.993 1.00 91.75 86 LEU A CA 1
ATOM 693 C C . LEU A 1 86 ? 8.458 3.167 -21.432 1.00 91.75 86 LEU A C 1
ATOM 695 O O . LEU A 1 86 ? 8.847 3.976 -20.594 1.00 91.75 86 LEU A O 1
ATOM 699 N N . PHE A 1 87 ? 8.258 3.495 -22.713 1.00 91.56 87 PHE A N 1
ATOM 700 C CA . PHE A 1 87 ? 8.571 4.801 -23.312 1.00 91.56 87 PHE A CA 1
ATOM 701 C C . PHE A 1 87 ? 7.777 5.988 -22.730 1.00 91.56 87 PHE A C 1
ATOM 703 O O . PHE A 1 87 ? 8.186 7.136 -22.874 1.00 91.56 87 PHE A O 1
ATOM 710 N N . SER A 1 88 ? 6.632 5.728 -22.095 1.00 89.19 88 SER A N 1
ATOM 711 C CA . SER A 1 88 ? 5.777 6.735 -21.447 1.00 89.19 88 SER A CA 1
ATOM 712 C C . SER A 1 88 ? 6.044 6.878 -19.942 1.00 89.19 88 SER A C 1
ATOM 714 O O . SER A 1 88 ? 5.521 7.789 -19.291 1.00 89.19 88 SER A O 1
ATOM 716 N N . THR A 1 89 ? 6.882 5.996 -19.393 1.00 90.81 89 THR A N 1
ATOM 717 C CA . THR A 1 89 ? 7.298 5.981 -17.988 1.00 90.81 89 THR A CA 1
ATOM 718 C C . THR A 1 89 ? 8.703 6.568 -17.825 1.00 90.81 89 THR A C 1
ATOM 720 O O . THR A 1 89 ? 9.386 6.882 -18.794 1.00 90.81 89 THR A O 1
ATOM 723 N N . LYS A 1 90 ? 9.157 6.705 -16.577 1.00 93.69 90 LYS A N 1
ATOM 724 C CA . LYS A 1 90 ? 10.545 7.044 -16.214 1.00 93.69 90 LYS A CA 1
ATOM 725 C C . LYS A 1 90 ? 11.330 5.825 -15.711 1.00 93.69 90 LYS A C 1
ATOM 727 O O . LYS A 1 90 ? 12.341 5.984 -15.018 1.00 93.69 90 LYS A O 1
ATOM 732 N N . PHE A 1 91 ? 10.845 4.616 -15.989 1.00 93.75 91 PHE A N 1
ATOM 733 C CA . PHE A 1 91 ? 11.617 3.399 -15.768 1.00 93.75 91 PHE A CA 1
ATOM 734 C C . PHE A 1 91 ? 12.658 3.247 -16.881 1.00 93.75 91 PHE A C 1
ATOM 736 O O . PHE A 1 91 ? 12.390 3.522 -18.047 1.00 93.75 91 PHE A O 1
ATOM 743 N N . LYS A 1 92 ? 13.858 2.809 -16.512 1.00 94.75 92 LYS A N 1
ATOM 744 C CA . LYS A 1 92 ? 14.970 2.503 -17.418 1.00 94.75 92 LYS A CA 1
ATOM 745 C C . LYS A 1 92 ? 14.780 1.150 -18.097 1.00 94.75 92 LYS A C 1
ATOM 747 O O . LYS A 1 92 ? 15.297 0.931 -19.186 1.00 94.75 92 LYS A O 1
ATOM 752 N N . SER A 1 93 ? 14.074 0.235 -17.439 1.00 96.94 93 SER A N 1
ATOM 753 C CA . SER A 1 93 ? 13.779 -1.104 -17.941 1.00 96.94 93 SER A CA 1
ATOM 754 C C . SER A 1 93 ? 12.546 -1.685 -17.252 1.00 96.94 93 SER A C 1
ATOM 756 O O . SER A 1 93 ? 12.144 -1.226 -16.181 1.00 96.94 93 SER A O 1
ATOM 758 N N . VAL A 1 94 ? 11.979 -2.738 -17.846 1.00 94.75 94 VAL A N 1
ATOM 759 C CA . VAL A 1 94 ? 10.908 -3.525 -17.215 1.00 94.75 94 VAL A CA 1
ATOM 760 C C . VAL A 1 94 ? 11.394 -4.141 -15.897 1.00 94.75 94 VAL A C 1
ATOM 762 O O . VAL A 1 94 ? 10.709 -4.044 -14.888 1.00 94.75 94 VAL A O 1
ATOM 765 N N . ALA A 1 95 ? 12.633 -4.644 -15.863 1.00 96.69 95 ALA A N 1
ATOM 766 C CA . ALA A 1 95 ? 13.232 -5.215 -14.656 1.00 96.69 95 ALA A CA 1
ATOM 767 C C . ALA A 1 95 ? 13.344 -4.209 -13.491 1.00 96.69 95 ALA A C 1
ATOM 769 O O . ALA A 1 95 ? 13.131 -4.584 -12.340 1.00 96.69 95 ALA A O 1
ATOM 770 N N . GLU A 1 96 ? 13.646 -2.930 -13.761 1.00 95.75 96 GLU A N 1
ATOM 771 C CA . GLU A 1 96 ? 13.636 -1.887 -12.719 1.00 95.75 96 GLU A CA 1
ATOM 772 C C . GLU A 1 96 ? 12.222 -1.686 -12.157 1.00 95.75 96 GLU A C 1
ATOM 774 O O . GLU A 1 96 ? 12.043 -1.554 -10.944 1.00 95.75 96 GLU A O 1
ATOM 779 N N . ALA A 1 97 ? 11.215 -1.675 -13.030 1.00 92.69 97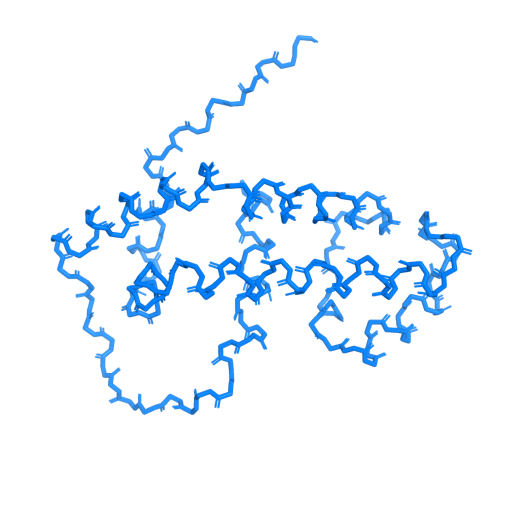 ALA A N 1
ATOM 780 C CA . ALA A 1 97 ? 9.825 -1.514 -12.626 1.00 92.69 97 ALA A CA 1
ATOM 781 C C . ALA A 1 97 ? 9.335 -2.700 -11.782 1.00 92.69 97 ALA A C 1
ATOM 783 O O . ALA A 1 97 ? 8.708 -2.495 -10.741 1.00 92.69 97 ALA A O 1
ATOM 784 N N . ASP A 1 98 ? 9.664 -3.925 -12.194 1.00 93.19 98 ASP A N 1
ATOM 785 C CA . ASP A 1 98 ? 9.334 -5.159 -11.477 1.00 93.19 98 ASP A CA 1
ATOM 786 C C . ASP A 1 98 ? 9.990 -5.196 -10.095 1.00 93.19 98 ASP A C 1
ATOM 788 O O . ASP A 1 98 ? 9.315 -5.479 -9.104 1.00 93.19 98 ASP A O 1
ATOM 792 N N . ALA A 1 99 ? 11.270 -4.824 -9.999 1.00 94.19 99 ALA A N 1
ATOM 793 C CA . ALA A 1 99 ? 11.982 -4.755 -8.725 1.00 94.19 99 ALA A CA 1
ATOM 794 C C . ALA A 1 99 ? 11.346 -3.736 -7.764 1.00 94.19 99 ALA A C 1
ATOM 796 O O . ALA A 1 99 ? 11.126 -4.039 -6.589 1.00 94.19 99 ALA A O 1
ATOM 797 N N . LEU A 1 100 ? 10.994 -2.544 -8.258 1.00 91.19 100 LEU A N 1
ATOM 798 C CA . LEU A 1 100 ? 10.371 -1.511 -7.430 1.00 91.19 100 LEU A CA 1
ATOM 799 C C . LEU A 1 100 ? 8.957 -1.911 -6.974 1.00 91.19 100 LEU A C 1
ATOM 801 O O . LEU A 1 100 ? 8.582 -1.657 -5.826 1.00 91.19 100 LEU A O 1
ATOM 805 N N . ARG A 1 101 ? 8.180 -2.577 -7.840 1.00 89.50 101 ARG A N 1
ATOM 806 C CA . ARG A 1 101 ? 6.883 -3.161 -7.466 1.00 89.50 101 ARG A CA 1
ATOM 807 C C . ARG A 1 101 ? 7.054 -4.248 -6.406 1.00 89.50 101 ARG A C 1
ATOM 809 O O . ARG A 1 101 ? 6.325 -4.236 -5.414 1.00 89.50 101 ARG A O 1
ATOM 816 N N . ALA A 1 102 ? 7.989 -5.175 -6.605 1.00 90.38 102 ALA A N 1
ATOM 817 C CA . ALA A 1 102 ? 8.239 -6.276 -5.681 1.00 90.38 102 ALA A CA 1
ATOM 818 C C . ALA A 1 102 ? 8.616 -5.760 -4.287 1.00 90.38 102 ALA A C 1
ATOM 820 O O . ALA A 1 102 ? 8.073 -6.242 -3.292 1.00 90.38 102 ALA A O 1
ATOM 821 N N . GLU A 1 103 ? 9.457 -4.727 -4.210 1.00 90.69 103 GLU A N 1
ATOM 822 C CA . GLU A 1 103 ? 9.806 -4.088 -2.940 1.00 90.69 103 GLU A CA 1
ATOM 823 C C . GLU A 1 103 ? 8.594 -3.415 -2.283 1.00 90.69 103 GLU A C 1
ATOM 825 O O . GLU A 1 103 ? 8.350 -3.591 -1.088 1.00 90.69 103 GLU A O 1
ATOM 830 N N . ASN A 1 104 ? 7.766 -2.708 -3.059 1.00 87.69 104 ASN A N 1
ATOM 831 C CA . ASN A 1 104 ? 6.539 -2.113 -2.532 1.00 87.69 104 ASN A CA 1
ATOM 832 C C . ASN A 1 104 ? 5.570 -3.172 -1.972 1.00 87.69 104 ASN A C 1
ATOM 834 O O . ASN A 1 104 ? 4.964 -2.975 -0.913 1.00 87.69 104 ASN A O 1
ATOM 838 N N . LEU A 1 105 ? 5.455 -4.317 -2.649 1.00 86.81 105 LEU A N 1
ATOM 839 C CA . LEU A 1 105 ? 4.634 -5.439 -2.207 1.00 86.81 105 LEU A CA 1
ATOM 840 C C . LEU A 1 105 ? 5.221 -6.114 -0.960 1.00 86.81 105 LEU A C 1
ATOM 842 O O . LEU A 1 105 ? 4.472 -6.437 -0.036 1.00 86.81 105 LEU A O 1
ATOM 846 N N . ARG A 1 106 ? 6.546 -6.288 -0.896 1.00 90.50 106 ARG A N 1
ATOM 847 C CA . ARG A 1 106 ? 7.252 -6.823 0.278 1.00 90.50 106 ARG A CA 1
ATOM 848 C C . ARG A 1 106 ? 7.001 -5.951 1.509 1.00 90.50 106 ARG A C 1
ATOM 850 O O . ARG A 1 106 ? 6.575 -6.472 2.536 1.00 90.50 106 ARG A O 1
ATOM 857 N N . LEU A 1 107 ? 7.180 -4.635 1.382 1.00 87.69 107 LEU A N 1
ATOM 858 C CA . LEU A 1 107 ? 6.910 -3.663 2.447 1.00 87.69 107 LEU A CA 1
ATOM 859 C C . LEU A 1 107 ? 5.431 -3.645 2.850 1.00 87.69 107 LEU A C 1
ATOM 861 O O . LEU A 1 107 ? 5.115 -3.533 4.029 1.00 87.69 107 LEU A O 1
ATOM 865 N N . THR A 1 108 ? 4.513 -3.812 1.894 1.00 84.19 108 THR A N 1
ATOM 866 C CA . THR A 1 108 ? 3.076 -3.933 2.184 1.00 84.19 108 THR A CA 1
ATOM 867 C C . THR A 1 108 ? 2.776 -5.176 3.020 1.00 84.19 108 THR A C 1
ATOM 869 O O . THR A 1 108 ? 2.088 -5.073 4.033 1.00 84.19 108 THR A O 1
ATOM 872 N N . LYS A 1 109 ? 3.323 -6.341 2.647 1.00 86.06 109 LYS A N 1
ATOM 873 C CA . LYS A 1 109 ? 3.168 -7.583 3.421 1.00 86.06 109 LYS A CA 1
ATOM 874 C C . LYS A 1 109 ? 3.756 -7.441 4.823 1.00 86.06 109 LYS A C 1
ATOM 876 O O . LYS A 1 109 ? 3.109 -7.825 5.791 1.00 86.06 109 LYS A O 1
ATOM 881 N N . GLN A 1 110 ? 4.946 -6.853 4.933 1.00 89.31 110 GLN A N 1
ATOM 882 C CA . GLN A 1 110 ? 5.599 -6.604 6.215 1.00 89.31 110 GLN A CA 1
ATOM 883 C C . GLN A 1 110 ? 4.750 -5.687 7.107 1.00 89.31 110 GLN A C 1
ATOM 885 O O . GLN A 1 110 ? 4.501 -6.028 8.259 1.00 89.31 110 GLN A O 1
ATOM 890 N N . LEU A 1 111 ? 4.221 -4.589 6.557 1.00 86.94 111 LEU A N 1
ATOM 891 C CA . LEU A 1 111 ? 3.344 -3.672 7.285 1.00 86.94 111 LEU A CA 1
ATOM 892 C C . LEU A 1 111 ? 2.104 -4.395 7.830 1.00 86.94 111 LEU A C 1
ATOM 894 O O . LEU A 1 111 ? 1.722 -4.164 8.975 1.00 86.94 111 LEU A O 1
ATOM 898 N N . VAL A 1 112 ? 1.497 -5.281 7.029 1.00 85.44 112 VAL A N 1
ATOM 899 C CA . VAL A 1 112 ? 0.333 -6.085 7.439 1.00 85.44 112 VAL A CA 1
ATOM 900 C C . VAL A 1 112 ? 0.666 -7.041 8.573 1.00 85.44 112 VAL A C 1
ATOM 902 O O . VAL A 1 112 ? -0.077 -7.103 9.549 1.00 85.44 112 VAL A O 1
ATOM 905 N N . LEU A 1 113 ? 1.788 -7.752 8.472 1.00 88.69 113 LEU A N 1
ATOM 906 C CA . LEU A 1 113 ? 2.222 -8.693 9.503 1.00 88.69 113 LEU A CA 1
ATOM 907 C C . LEU A 1 113 ? 2.535 -7.986 10.828 1.00 88.69 113 LEU A C 1
ATOM 909 O O . LEU A 1 113 ? 2.099 -8.445 11.880 1.00 88.69 113 LEU A O 1
ATOM 913 N N . GLU A 1 114 ? 3.238 -6.854 10.776 1.00 90.31 114 GLU A N 1
ATOM 914 C CA . GLU A 1 114 ? 3.611 -6.068 11.959 1.00 90.31 114 GLU A CA 1
ATOM 915 C C . GLU A 1 114 ? 2.403 -5.417 12.648 1.00 90.31 114 GLU A C 1
ATOM 917 O O . GLU A 1 114 ? 2.436 -5.187 13.853 1.00 90.31 114 GLU A O 1
ATOM 922 N N . ASN A 1 115 ? 1.326 -5.139 11.906 1.00 87.56 115 ASN A N 1
ATOM 923 C CA . ASN A 1 115 ? 0.152 -4.418 12.407 1.00 87.56 115 ASN A CA 1
ATOM 924 C C . ASN A 1 115 ? -1.132 -5.252 12.279 1.00 87.56 115 ASN A C 1
ATOM 926 O O . ASN A 1 115 ? -2.204 -4.715 11.993 1.00 87.5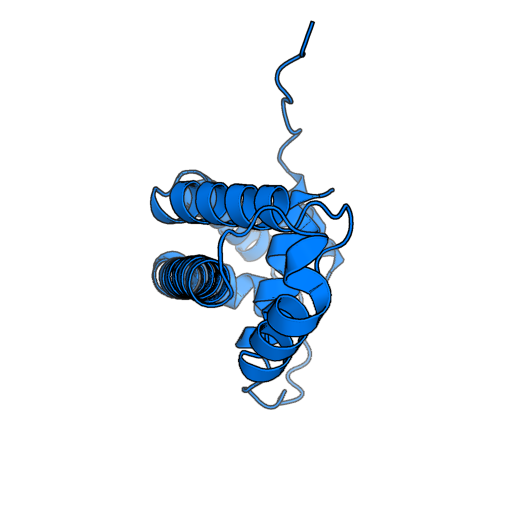6 115 ASN A O 1
ATOM 930 N N . LYS A 1 116 ? -1.036 -6.574 12.475 1.00 87.94 116 LYS A N 1
ATOM 931 C CA . LYS A 1 116 ? -2.145 -7.513 12.248 1.00 87.94 116 LYS A CA 1
ATOM 932 C C . LYS A 1 116 ? -3.441 -7.100 12.959 1.00 87.94 116 LYS A C 1
ATOM 934 O O . LYS A 1 116 ? -4.496 -7.120 12.338 1.00 87.94 116 LYS A O 1
ATOM 939 N N . GLU A 1 117 ? -3.359 -6.671 14.221 1.00 89.50 117 GLU A N 1
ATOM 940 C CA . GLU A 1 117 ? -4.527 -6.249 15.016 1.00 89.50 117 GLU A CA 1
ATOM 941 C C . GLU A 1 117 ? -5.289 -5.091 14.352 1.00 89.50 117 GLU A C 1
ATOM 943 O O . GLU A 1 117 ? -6.513 -5.132 14.236 1.00 89.50 117 GLU A O 1
ATOM 948 N N . PHE A 1 118 ? -4.571 -4.080 13.849 1.00 89.88 118 PHE A N 1
ATOM 949 C CA . PHE A 1 118 ? -5.184 -2.966 13.124 1.00 89.88 118 PHE A CA 1
ATOM 950 C C . PHE A 1 118 ? -5.954 -3.463 11.902 1.00 89.88 118 PHE A C 1
ATOM 952 O O . PHE A 1 118 ? -7.091 -3.059 11.662 1.00 89.88 118 PHE A O 1
ATOM 959 N N . PHE A 1 119 ? -5.333 -4.354 11.133 1.00 84.62 119 PHE A N 1
ATOM 960 C CA . PHE A 1 119 ? -5.910 -4.859 9.898 1.00 84.62 119 PHE A CA 1
ATOM 961 C C . PHE A 1 119 ? -7.084 -5.812 10.128 1.00 84.62 119 PHE A C 1
ATOM 963 O O . PHE A 1 119 ? -8.056 -5.750 9.377 1.00 84.62 119 PHE A O 1
ATOM 970 N N . ASP A 1 120 ? -7.054 -6.602 11.201 1.00 84.94 120 ASP A N 1
ATOM 971 C CA . ASP A 1 120 ? -8.190 -7.417 11.634 1.00 84.94 120 ASP A CA 1
ATOM 972 C C . ASP A 1 120 ? -9.393 -6.535 12.029 1.00 84.94 120 ASP A C 1
ATOM 974 O O . ASP A 1 120 ? -10.534 -6.870 11.710 1.00 84.94 120 ASP A O 1
ATOM 978 N N . LEU A 1 121 ? -9.159 -5.397 12.700 1.00 86.56 121 LEU A N 1
ATOM 979 C CA . LEU A 1 121 ? -10.215 -4.443 13.065 1.00 86.56 121 LEU A CA 1
ATOM 980 C C . LEU A 1 121 ? -10.782 -3.730 11.830 1.00 86.56 121 LEU A C 1
ATOM 982 O O . LEU A 1 121 ? -11.998 -3.641 11.668 1.00 86.56 121 LEU A O 1
ATOM 986 N N . VAL A 1 122 ? -9.919 -3.263 10.923 1.00 83.50 122 VAL A N 1
ATOM 987 C CA . VAL A 1 122 ? -10.346 -2.604 9.676 1.00 83.50 122 VAL A CA 1
ATOM 988 C C . VAL A 1 122 ? -11.153 -3.546 8.782 1.00 83.50 122 VAL A C 1
ATOM 990 O O . VAL A 1 122 ? -12.102 -3.092 8.152 1.00 83.50 122 VAL A O 1
ATOM 993 N N . ALA A 1 123 ? -10.841 -4.846 8.760 1.00 83.69 123 ALA A N 1
ATOM 994 C CA . ALA A 1 123 ? -11.594 -5.837 7.988 1.00 83.69 123 ALA A CA 1
ATOM 995 C C . ALA A 1 123 ? -13.053 -6.009 8.458 1.00 83.69 123 ALA A C 1
ATOM 997 O O . ALA A 1 123 ? -13.906 -6.403 7.667 1.00 83.69 123 ALA A O 1
ATOM 998 N N . LYS A 1 124 ? -13.346 -5.702 9.729 1.00 81.19 124 LYS A N 1
ATOM 999 C CA . LYS A 1 124 ? -14.702 -5.750 10.309 1.00 81.19 124 LYS A CA 1
ATOM 1000 C C . LYS A 1 124 ? -15.419 -4.399 10.266 1.00 81.19 124 LYS A C 1
ATOM 1002 O O . LYS A 1 124 ? -16.635 -4.334 10.425 1.00 81.19 124 LYS A O 1
ATOM 1007 N N . ALA A 1 125 ? -14.669 -3.312 10.101 1.00 80.06 125 ALA A N 1
ATOM 1008 C CA . ALA A 1 125 ? -15.192 -1.958 10.157 1.00 80.06 125 ALA A CA 1
ATOM 1009 C C . ALA A 1 125 ? -16.096 -1.641 8.959 1.00 80.06 125 ALA A C 1
ATOM 1011 O O . ALA A 1 125 ? -15.786 -1.952 7.811 1.00 80.06 125 ALA A O 1
ATOM 1012 N N . SER A 1 126 ? -17.187 -0.919 9.215 1.00 80.62 126 SER A N 1
ATOM 1013 C CA . SER A 1 126 ? -17.961 -0.302 8.135 1.00 80.62 126 SER A CA 1
ATOM 1014 C C . SER A 1 126 ? -17.154 0.798 7.433 1.00 80.62 126 SER A C 1
ATOM 1016 O O . SER A 1 126 ? -16.251 1.404 8.016 1.00 80.62 126 SER A O 1
ATOM 1018 N N . GLN A 1 127 ? -17.538 1.152 6.204 1.00 75.88 127 GLN A N 1
ATOM 1019 C CA . GLN A 1 127 ? -16.894 2.244 5.462 1.00 75.88 127 GLN A CA 1
ATOM 1020 C C . GLN A 1 127 ? -16.883 3.570 6.246 1.00 75.88 127 GLN A C 1
ATOM 1022 O O . GLN A 1 127 ? -15.892 4.299 6.217 1.00 75.88 127 GLN A O 1
ATOM 1027 N N . ALA A 1 128 ? -17.960 3.878 6.976 1.00 77.19 128 ALA A N 1
ATOM 1028 C CA . ALA A 1 128 ? -18.040 5.079 7.808 1.00 77.19 128 ALA A CA 1
ATOM 1029 C C . ALA A 1 128 ? -17.022 5.046 8.962 1.00 77.19 128 ALA A C 1
ATOM 1031 O O . ALA A 1 128 ? -16.343 6.042 9.217 1.00 77.19 128 ALA A O 1
ATOM 1032 N N . GLN A 1 129 ? -16.856 3.892 9.614 1.00 81.62 129 GLN A N 1
ATOM 1033 C CA . GLN A 1 129 ? -15.873 3.707 10.685 1.00 81.62 129 GLN A CA 1
ATOM 1034 C C . GLN A 1 129 ? -14.438 3.750 10.159 1.00 81.62 129 GLN A C 1
ATOM 1036 O O . GLN A 1 129 ? -13.577 4.346 10.795 1.00 81.62 129 GLN A O 1
ATOM 1041 N N . ILE A 1 130 ? -14.181 3.207 8.967 1.00 80.31 130 ILE A N 1
ATOM 1042 C CA . ILE A 1 130 ? -12.885 3.324 8.287 1.00 80.31 130 ILE A CA 1
ATOM 1043 C C . ILE A 1 130 ? -12.528 4.800 8.067 1.00 80.31 130 ILE A C 1
ATOM 1045 O O . ILE A 1 130 ? -11.422 5.235 8.397 1.00 80.31 130 ILE A O 1
ATOM 1049 N N . VAL A 1 131 ? -13.479 5.596 7.565 1.00 80.00 131 VAL A N 1
ATOM 1050 C CA . VAL A 1 131 ? -13.299 7.046 7.396 1.00 80.00 131 VAL A CA 1
ATOM 1051 C C . VAL A 1 131 ? -13.054 7.730 8.741 1.00 80.00 131 VAL A C 1
ATOM 1053 O O . VAL A 1 131 ? -12.193 8.601 8.819 1.00 80.00 131 VAL A O 1
ATOM 1056 N N . GLN A 1 132 ? -13.746 7.330 9.807 1.00 82.62 132 GLN A N 1
ATOM 1057 C CA . GLN A 1 132 ? -13.532 7.875 11.149 1.00 82.62 132 GLN A CA 1
ATOM 1058 C C . GLN A 1 132 ? -12.128 7.555 11.693 1.00 8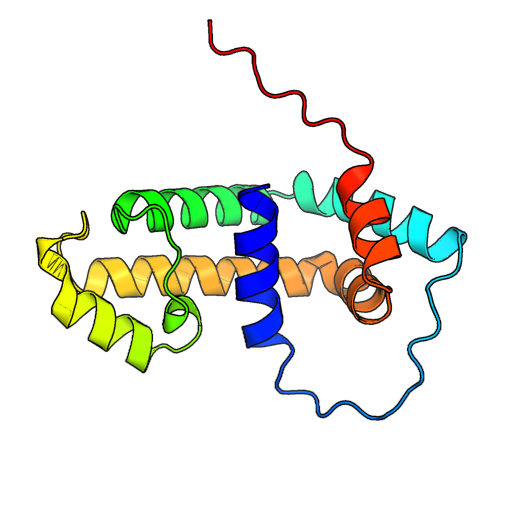2.62 132 GLN A C 1
ATOM 1060 O O . GLN A 1 132 ? -11.423 8.468 12.125 1.00 82.62 132 GLN A O 1
ATOM 1065 N N . ILE A 1 133 ? -11.708 6.288 11.638 1.00 83.62 133 ILE A N 1
ATOM 1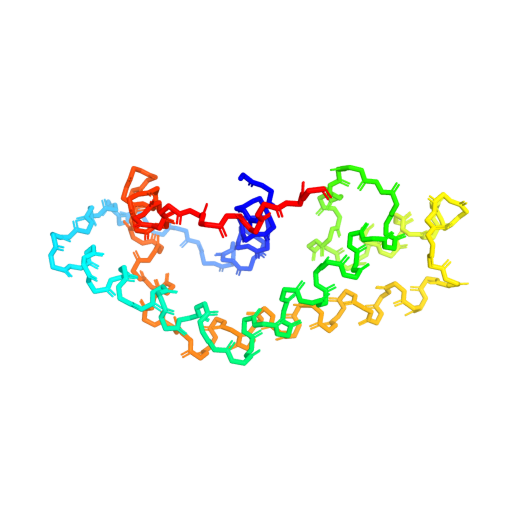066 C CA . ILE A 1 133 ? -10.398 5.801 12.103 1.00 83.62 133 ILE A CA 1
ATOM 1067 C C . ILE A 1 133 ? -9.266 6.547 11.388 1.00 83.62 133 ILE A C 1
ATOM 1069 O O . ILE A 1 133 ? -8.322 7.025 12.018 1.00 83.62 133 ILE A O 1
ATOM 1073 N N . MET A 1 134 ? -9.381 6.702 10.067 1.00 80.56 134 MET A N 1
ATOM 1074 C CA . MET A 1 134 ? -8.331 7.299 9.239 1.00 80.56 134 MET A CA 1
ATOM 1075 C C . MET A 1 134 ? -8.432 8.829 9.117 1.00 80.56 134 MET A C 1
ATOM 1077 O O . MET A 1 134 ? -7.449 9.489 8.774 1.00 80.56 134 MET A O 1
ATOM 1081 N N . GLY A 1 135 ? -9.609 9.402 9.376 1.00 67.88 135 GLY A N 1
ATOM 1082 C CA . GLY A 1 135 ? -9.930 10.821 9.205 1.00 67.88 135 GLY A CA 1
ATOM 1083 C C . GLY A 1 135 ? -9.689 11.693 10.439 1.00 67.88 135 GLY A C 1
ATOM 1084 O O . GLY A 1 135 ? -9.638 12.914 10.306 1.00 67.88 135 GLY A O 1
ATOM 1085 N N . LYS A 1 136 ? -9.474 11.109 11.629 1.00 57.47 136 LYS A N 1
ATOM 1086 C CA . LYS A 1 136 ? -9.211 11.862 12.875 1.00 57.47 136 LYS A CA 1
ATOM 1087 C C . LYS A 1 136 ? -7.890 12.666 12.881 1.00 57.47 136 LYS A C 1
ATOM 1089 O O . LYS A 1 136 ? -7.660 13.427 13.818 1.00 57.47 136 LYS A O 1
ATOM 1094 N N . ARG A 1 137 ? -7.048 12.605 11.836 1.00 48.56 137 ARG A N 1
ATOM 1095 C CA . ARG A 1 137 ? -5.975 13.596 11.611 1.00 48.56 137 ARG A CA 1
ATOM 1096 C C . ARG A 1 137 ? -6.412 14.643 10.584 1.00 48.56 137 ARG A C 1
ATOM 1098 O O . ARG A 1 137 ? -6.491 14.356 9.390 1.00 48.56 137 ARG A O 1
ATOM 1105 N N . LYS A 1 138 ? -6.560 15.899 11.027 1.00 39.97 138 LYS A N 1
ATOM 1106 C CA . LYS A 1 138 ? -6.300 17.055 10.155 1.00 39.97 138 LYS A CA 1
ATOM 1107 C C . LYS A 1 138 ? -4.879 16.872 9.623 1.00 39.97 138 LYS A C 1
ATOM 1109 O O . LYS A 1 138 ? -3.921 16.943 10.387 1.00 39.97 138 LYS A O 1
ATOM 1114 N N . PHE A 1 139 ? -4.741 16.564 8.339 1.00 38.78 139 PHE A N 1
ATOM 1115 C CA . PHE A 1 139 ? -3.446 16.597 7.675 1.00 38.78 139 PHE A CA 1
ATOM 1116 C C . PHE A 1 139 ? -2.942 18.039 7.762 1.00 38.78 139 PHE A C 1
ATOM 1118 O O . PHE A 1 139 ? -3.406 18.893 7.012 1.00 38.78 139 PHE A O 1
ATOM 1125 N N . ALA A 1 140 ? -2.023 18.321 8.684 1.00 31.17 140 ALA A N 1
ATOM 1126 C CA . ALA A 1 140 ? -1.140 19.464 8.541 1.00 31.17 140 ALA A CA 1
ATOM 1127 C C . ALA A 1 140 ? -0.281 19.170 7.305 1.00 31.17 140 ALA A C 1
ATOM 1129 O O . ALA A 1 140 ? 0.719 18.455 7.370 1.00 31.17 140 ALA A O 1
ATOM 1130 N N . LEU A 1 141 ? -0.762 19.605 6.142 1.00 33.22 141 LEU A N 1
ATOM 1131 C CA . LEU A 1 141 ? 0.091 19.762 4.978 1.00 33.22 141 LEU A CA 1
ATOM 1132 C C . LEU A 1 141 ? 1.112 20.842 5.362 1.00 33.22 141 LEU A C 1
ATOM 1134 O O . LEU A 1 141 ? 0.695 21.864 5.906 1.00 33.22 141 LEU A O 1
ATOM 1138 N N . PRO A 1 142 ? 2.422 20.642 5.149 1.00 30.91 142 PRO A N 1
ATOM 1139 C CA . PRO A 1 142 ? 3.337 21.767 5.212 1.00 30.91 142 PRO A CA 1
ATOM 1140 C C . PRO A 1 142 ? 2.873 22.792 4.173 1.00 30.91 142 PRO A C 1
ATOM 1142 O O . PRO A 1 142 ? 2.688 22.437 3.006 1.00 30.91 142 PRO A O 1
ATOM 1145 N N . ASP A 1 143 ? 2.643 24.029 4.614 1.00 33.09 143 ASP A N 1
ATOM 1146 C CA . ASP A 1 143 ? 2.412 25.160 3.722 1.00 33.09 143 ASP A CA 1
ATOM 1147 C C . ASP A 1 143 ? 3.630 25.280 2.807 1.00 33.09 143 ASP A C 1
ATOM 1149 O O . ASP A 1 143 ? 4.720 25.674 3.229 1.00 33.09 143 ASP A O 1
ATOM 1153 N N . VAL A 1 144 ? 3.456 24.887 1.549 1.00 31.66 144 VAL A N 1
ATOM 1154 C CA . VAL A 1 144 ? 4.426 25.191 0.505 1.00 31.66 144 VAL A CA 1
ATOM 1155 C C . VAL A 1 144 ? 4.151 26.637 0.107 1.00 31.66 144 VAL A C 1
ATOM 1157 O O . VAL A 1 144 ? 3.180 26.908 -0.599 1.00 31.66 144 VAL A O 1
ATOM 1160 N N . LYS A 1 145 ? 4.953 27.550 0.662 1.00 34.00 145 LYS A N 1
ATOM 1161 C CA . LYS A 1 145 ? 5.067 28.937 0.199 1.00 34.00 145 LYS A CA 1
ATOM 1162 C C . LYS A 1 145 ? 5.726 28.997 -1.173 1.00 34.00 145 LYS A C 1
ATOM 1164 O O . LYS A 1 145 ? 6.614 28.151 -1.428 1.00 34.00 145 LYS A O 1
#

pLDDT: mean 74.15, std 21.51, range [27.39, 96.94]

Solvent-accessible surface area (backbone atoms only — not comparable to full-atom values): 8427 Å² total; per-residue (Å²): 116,76,70,57,52,60,53,54,60,59,44,60,66,67,61,66,83,58,79,81,69,92,65,77,66,63,59,60,51,72,69,52,45,53,50,38,30,51,43,49,54,52,48,64,69,32,68,52,42,50,52,30,49,51,42,48,52,48,50,45,60,29,50,61,50,99,68,80,66,80,34,75,68,44,68,67,52,32,51,55,47,41,63,76,40,39,91,68,32,67,48,94,42,59,68,57,48,52,50,51,51,51,51,34,51,50,33,49,53,50,43,46,66,78,39,42,71,41,54,58,49,56,75,36,36,42,74,70,53,49,48,51,45,69,54,77,59,82,76,81,65,80,84,82,124

Sequence (145 aa):
MRRFILFFLLFNGIVTNAQPTPQEAQALTTAEVDRATQLYSELLSSRTSQEKDKAGMELLTRLNRKDVPTALINEQEWHDWVAKNLFSTKFKSVAEADALRAENLRLTKQLVLENKEFFDLVAKASQAQIVQIMGKRKFALPDVK

Radius of gyration: 16.88 Å; Cα contacts (8 Å, |Δi|>4): 97; chains: 1; bounding box: 38×45×46 Å